Protein AF-A0A6I9UU64-F1 (afdb_monomer_lite)

Structure (mmCIF, N/CA/C/O backbone):
data_AF-A0A6I9UU64-F1
#
_entry.id   AF-A0A6I9UU64-F1
#
loop_
_atom_site.group_PDB
_atom_site.id
_atom_site.type_symbol
_atom_site.label_atom_id
_atom_site.label_alt_id
_atom_site.label_comp_id
_atom_site.label_asym_id
_atom_site.label_entity_id
_atom_site.label_seq_id
_atom_site.pdbx_PDB_ins_code
_atom_site.Cartn_x
_atom_site.Cartn_y
_atom_site.Cartn_z
_atom_site.occupancy
_atom_site.B_iso_or_equiv
_atom_site.auth_seq_id
_atom_site.auth_comp_id
_atom_site.auth_asym_id
_atom_site.auth_atom_id
_atom_site.pdbx_PDB_model_num
ATOM 1 N N . MET A 1 1 ? 10.430 26.710 -8.827 1.00 31.88 1 MET A N 1
ATOM 2 C CA . MET A 1 1 ? 9.737 25.436 -9.123 1.00 31.88 1 MET A CA 1
ATOM 3 C C . MET A 1 1 ? 9.195 24.872 -7.813 1.00 31.88 1 MET A C 1
ATOM 5 O O . MET A 1 1 ? 9.985 24.456 -6.970 1.00 31.88 1 MET A O 1
ATOM 9 N N . LYS A 1 2 ? 7.884 25.000 -7.558 1.00 29.19 2 LYS A N 1
ATOM 10 C CA . LYS A 1 2 ? 7.271 24.552 -6.296 1.00 29.19 2 LYS A CA 1
ATOM 11 C C . LYS A 1 2 ? 7.342 23.026 -6.228 1.00 29.19 2 LYS A C 1
ATOM 13 O O . LYS A 1 2 ? 6.978 22.332 -7.168 1.00 29.19 2 LYS A O 1
ATOM 18 N N . ARG A 1 3 ? 7.887 22.528 -5.123 1.00 39.75 3 ARG A N 1
ATOM 19 C CA . ARG A 1 3 ? 8.035 21.107 -4.815 1.00 39.75 3 ARG A CA 1
ATOM 20 C C . ARG A 1 3 ? 6.642 20.598 -4.435 1.00 39.75 3 ARG A C 1
ATOM 22 O O . ARG A 1 3 ? 6.223 20.814 -3.306 1.00 39.75 3 ARG A O 1
ATOM 29 N N . GLN A 1 4 ? 5.902 20.003 -5.365 1.00 42.91 4 GLN A N 1
ATOM 30 C CA . GLN A 1 4 ? 4.701 19.247 -5.006 1.00 42.91 4 GLN A CA 1
ATOM 31 C C . GLN A 1 4 ? 5.187 17.970 -4.307 1.00 42.91 4 GLN A C 1
ATOM 33 O O . GLN A 1 4 ? 5.787 17.093 -4.927 1.00 42.91 4 GLN A O 1
ATOM 38 N N . VAL A 1 5 ? 5.075 17.938 -2.975 1.00 52.19 5 VAL A N 1
ATOM 39 C CA . VAL A 1 5 ? 5.554 16.845 -2.109 1.00 52.19 5 VAL A CA 1
ATOM 40 C C . VAL A 1 5 ? 4.528 15.711 -2.125 1.00 52.19 5 VAL A C 1
ATOM 42 O O . VAL A 1 5 ? 3.937 15.329 -1.119 1.00 52.19 5 VAL A O 1
ATOM 45 N N . THR A 1 6 ? 4.302 15.161 -3.310 1.00 64.62 6 THR A N 1
ATOM 46 C CA . THR A 1 6 ? 3.266 14.156 -3.532 1.00 64.62 6 THR A CA 1
ATOM 47 C C . THR A 1 6 ? 3.656 12.813 -2.905 1.00 64.62 6 THR A C 1
ATOM 49 O O . THR A 1 6 ? 2.830 12.149 -2.305 1.00 64.62 6 THR A O 1
ATOM 52 N N . PHE A 1 7 ? 4.941 12.454 -2.893 1.00 65.75 7 PHE A N 1
ATOM 53 C CA . PHE A 1 7 ? 5.439 11.220 -2.269 1.00 65.75 7 PHE A CA 1
ATOM 54 C C . PHE A 1 7 ? 6.533 11.505 -1.226 1.00 65.75 7 PHE A C 1
ATOM 56 O O . PHE A 1 7 ? 7.173 12.562 -1.292 1.00 65.75 7 PHE A O 1
ATOM 63 N N . PRO A 1 8 ? 6.771 10.596 -0.256 1.00 69.81 8 PRO A N 1
ATOM 64 C CA . PRO A 1 8 ? 7.900 10.691 0.667 1.00 69.81 8 PRO A CA 1
ATOM 65 C C . PRO A 1 8 ? 9.241 10.907 -0.051 1.00 69.81 8 PRO A C 1
ATOM 67 O O . PRO A 1 8 ? 9.468 10.463 -1.183 1.00 69.81 8 PRO A O 1
ATOM 70 N N . LYS A 1 9 ? 10.176 11.595 0.611 1.00 67.31 9 LYS A N 1
ATOM 71 C CA . LYS A 1 9 ? 11.520 11.800 0.057 1.00 67.31 9 LYS A CA 1
ATOM 72 C C . LYS A 1 9 ? 12.172 10.429 -0.152 1.00 67.31 9 LYS A C 1
ATOM 74 O O . LYS A 1 9 ? 12.254 9.655 0.787 1.00 67.31 9 LYS A O 1
ATOM 79 N N . ASN A 1 10 ? 12.668 10.170 -1.366 1.00 68.88 10 ASN A N 1
ATOM 80 C CA . ASN A 1 10 ? 13.269 8.892 -1.784 1.00 68.88 10 ASN A CA 1
ATOM 81 C C . ASN A 1 10 ? 12.293 7.709 -1.955 1.00 68.88 10 ASN A C 1
ATOM 83 O O . ASN A 1 10 ? 12.771 6.593 -2.119 1.00 68.88 10 ASN A O 1
ATOM 87 N N . HIS A 1 11 ? 10.976 7.947 -2.044 1.00 67.56 11 HIS A N 1
ATOM 88 C CA . HIS A 1 11 ? 9.959 6.893 -2.246 1.00 67.56 11 HIS A CA 1
ATOM 89 C C . HIS A 1 11 ? 10.283 5.920 -3.389 1.00 67.56 11 HIS A C 1
ATOM 91 O O . HIS A 1 11 ? 10.122 4.720 -3.265 1.00 67.56 11 HIS A O 1
ATOM 97 N N . THR A 1 12 ? 10.827 6.426 -4.494 1.00 62.66 12 THR A N 1
ATOM 98 C CA . THR A 1 12 ? 11.216 5.619 -5.662 1.00 62.66 12 THR A CA 1
ATOM 99 C C . THR A 1 12 ? 12.738 5.451 -5.787 1.00 62.66 12 THR A C 1
ATOM 101 O O . THR A 1 12 ? 13.253 5.305 -6.895 1.00 62.66 12 THR A O 1
ATOM 104 N N . ARG A 1 13 ? 13.507 5.647 -4.709 1.00 61.75 13 ARG A N 1
ATOM 105 C CA . ARG A 1 13 ? 14.980 5.649 -4.731 1.00 61.75 13 ARG A CA 1
ATOM 106 C C . ARG A 1 13 ? 15.491 4.477 -3.889 1.00 61.75 13 ARG A C 1
ATOM 108 O O . ARG A 1 13 ? 15.846 4.651 -2.732 1.00 61.75 13 ARG A O 1
ATOM 115 N N . GLY A 1 14 ? 15.537 3.303 -4.514 1.00 58.78 14 GLY A N 1
ATOM 116 C CA . GLY A 1 14 ? 16.005 2.035 -3.947 1.00 58.78 14 GLY A CA 1
ATOM 117 C C . GLY A 1 14 ? 15.879 0.901 -4.976 1.00 58.78 14 GLY A C 1
ATOM 118 O O . GLY A 1 14 ? 15.251 1.095 -6.016 1.00 58.78 14 GLY A O 1
ATOM 119 N N . GLY A 1 15 ? 16.513 -0.250 -4.729 1.00 53.97 15 GLY A N 1
ATOM 120 C CA . GLY A 1 15 ? 16.251 -1.490 -5.485 1.00 53.97 15 GLY A CA 1
ATOM 121 C C . GLY A 1 15 ? 16.762 -1.563 -6.933 1.00 53.97 15 GLY A C 1
ATOM 122 O O . GLY A 1 15 ? 16.219 -2.321 -7.726 1.00 53.97 15 GLY A O 1
ATOM 123 N N . GLY A 1 16 ? 17.775 -0.779 -7.322 1.00 58.84 16 GLY A N 1
ATOM 124 C CA . GLY A 1 16 ? 18.370 -0.873 -8.670 1.00 58.84 16 GLY A CA 1
ATOM 125 C C . GLY A 1 16 ? 17.547 -0.240 -9.804 1.00 58.84 16 GLY A C 1
ATOM 126 O O . GLY A 1 16 ? 17.840 -0.465 -10.977 1.00 58.84 16 GLY A O 1
ATOM 127 N N . ILE A 1 17 ? 16.535 0.578 -9.489 1.00 64.56 17 ILE A N 1
ATOM 128 C CA . ILE A 1 17 ? 15.698 1.242 -10.498 1.00 64.56 17 ILE A CA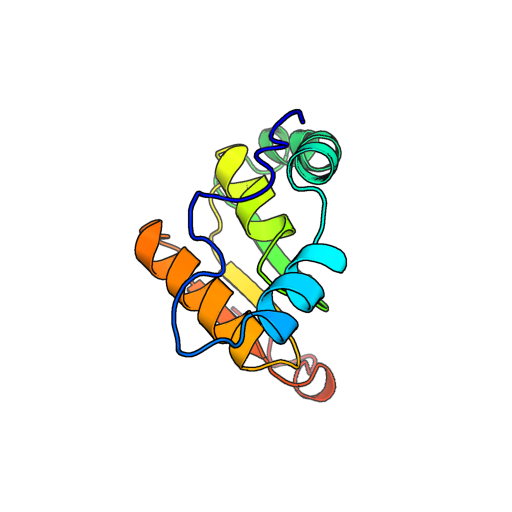 1
ATOM 129 C C . ILE A 1 17 ? 16.484 2.272 -11.331 1.00 64.56 17 ILE A C 1
ATOM 131 O O . ILE A 1 17 ? 17.134 3.180 -10.801 1.00 64.56 17 ILE A O 1
ATOM 135 N N . SER A 1 18 ? 16.392 2.165 -12.662 1.00 70.25 18 SER A N 1
ATOM 136 C CA . SER A 1 18 ? 16.983 3.144 -13.580 1.00 70.25 18 SER A CA 1
ATOM 137 C C . SER A 1 18 ? 16.290 4.507 -13.459 1.00 70.25 18 SER A C 1
ATOM 139 O O . SER A 1 18 ? 15.104 4.602 -13.130 1.00 70.25 18 SER A O 1
ATOM 141 N N . ARG A 1 19 ? 17.009 5.596 -13.770 1.00 67.94 19 ARG A N 1
ATOM 142 C CA . ARG A 1 19 ? 16.422 6.951 -13.768 1.00 67.94 19 ARG A CA 1
ATOM 143 C C . ARG A 1 19 ? 15.191 7.035 -14.679 1.00 67.94 19 ARG A C 1
ATOM 145 O O . ARG A 1 19 ? 14.209 7.658 -14.294 1.00 67.94 19 ARG A O 1
ATOM 152 N N . THR A 1 20 ? 15.214 6.367 -15.830 1.00 68.12 20 THR A N 1
ATOM 153 C CA . THR A 1 20 ? 14.099 6.338 -16.788 1.00 68.12 20 THR A CA 1
ATOM 154 C C . THR A 1 20 ? 12.857 5.668 -16.205 1.00 68.12 20 THR A C 1
ATOM 156 O O . THR A 1 20 ? 11.771 6.244 -16.256 1.00 68.12 20 THR A O 1
ATOM 159 N N . ASN A 1 21 ? 13.011 4.499 -15.574 1.00 63.12 21 ASN A N 1
ATOM 160 C CA . ASN A 1 21 ? 11.890 3.797 -14.942 1.00 63.12 21 ASN A CA 1
ATOM 161 C C . ASN A 1 21 ? 11.320 4.600 -13.773 1.00 63.12 21 ASN A C 1
ATOM 163 O O . ASN A 1 21 ? 10.108 4.661 -13.596 1.00 63.12 21 ASN A O 1
ATOM 167 N N . ARG A 1 22 ? 12.181 5.308 -13.037 1.00 70.00 22 ARG A N 1
ATOM 168 C CA . ARG A 1 22 ? 11.757 6.203 -11.963 1.00 70.00 22 ARG A CA 1
ATOM 169 C C . ARG A 1 22 ? 10.858 7.340 -12.459 1.00 70.00 22 ARG A C 1
ATOM 171 O O . ARG A 1 22 ? 9.830 7.600 -11.841 1.00 70.00 22 ARG A O 1
ATOM 178 N N . TYR A 1 23 ? 11.229 8.019 -13.546 1.00 68.81 23 TYR A N 1
ATOM 179 C CA . TYR A 1 23 ? 10.393 9.083 -14.114 1.00 68.81 23 TYR A CA 1
ATOM 180 C C . TYR A 1 23 ? 9.079 8.540 -14.679 1.00 68.81 23 TYR A C 1
ATOM 182 O O . TYR A 1 23 ? 8.044 9.167 -14.485 1.00 68.81 23 TYR A O 1
ATOM 190 N N . LYS A 1 24 ? 9.101 7.359 -15.308 1.00 73.56 24 LYS A N 1
ATOM 191 C CA . LYS A 1 24 ? 7.892 6.713 -15.831 1.00 73.56 24 LYS A CA 1
ATOM 192 C C . LYS A 1 24 ? 6.903 6.357 -14.717 1.00 73.56 24 LYS A C 1
ATOM 194 O O . LYS A 1 24 ? 5.730 6.697 -14.819 1.00 73.56 24 LYS A O 1
ATOM 199 N N . 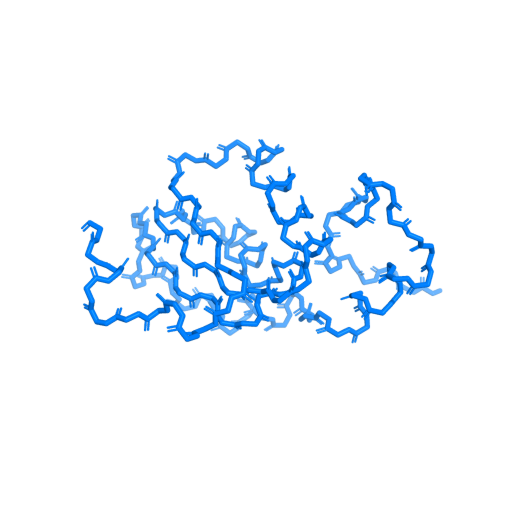SER A 1 25 ? 7.374 5.729 -13.639 1.00 69.88 25 SER A N 1
ATOM 200 C CA . SER A 1 25 ? 6.516 5.366 -12.507 1.00 69.88 25 SER A CA 1
ATOM 201 C C . SER A 1 25 ? 5.962 6.590 -11.768 1.00 69.88 25 SER A C 1
ATOM 203 O O . SER A 1 25 ? 4.827 6.550 -11.314 1.00 69.88 25 SER A O 1
ATOM 205 N N . LEU A 1 26 ? 6.727 7.686 -11.677 1.00 69.62 26 LEU A N 1
ATOM 206 C CA . LEU A 1 26 ? 6.250 8.952 -11.104 1.00 69.62 26 LEU A CA 1
ATOM 207 C C . LEU A 1 26 ? 5.268 9.698 -12.017 1.00 69.62 26 LEU A C 1
ATOM 209 O O . LEU A 1 26 ? 4.375 10.368 -11.520 1.00 69.62 26 LEU A O 1
ATOM 213 N N . GLY A 1 27 ? 5.441 9.618 -13.338 1.00 67.38 27 GLY A N 1
ATOM 214 C CA . GLY A 1 27 ? 4.543 10.270 -14.297 1.00 67.38 27 GLY A CA 1
ATOM 215 C C . GLY A 1 27 ? 3.162 9.619 -14.374 1.00 67.38 27 GLY A C 1
ATOM 216 O O . GLY A 1 27 ? 2.194 10.293 -14.704 1.00 67.38 27 GLY A O 1
ATOM 217 N N . ASN A 1 28 ? 3.076 8.332 -14.029 1.00 71.12 28 ASN A N 1
ATOM 218 C CA . ASN A 1 28 ? 1.838 7.553 -14.053 1.00 71.12 28 ASN A CA 1
ATOM 219 C C . ASN A 1 28 ? 1.224 7.338 -12.662 1.00 71.12 28 ASN A C 1
ATOM 221 O O . ASN A 1 28 ? 0.250 6.599 -12.540 1.00 71.12 28 ASN A O 1
ATOM 225 N N . SER A 1 29 ? 1.800 7.912 -11.604 1.00 69.06 29 SER A N 1
ATOM 226 C CA . SER A 1 29 ? 1.272 7.747 -10.254 1.00 69.06 29 SER A CA 1
ATOM 227 C C . SER A 1 29 ? 0.229 8.807 -9.919 1.00 69.06 29 SER A C 1
ATOM 229 O O . SER A 1 29 ? 0.217 9.908 -10.471 1.00 69.06 29 SER A O 1
ATOM 231 N N . PHE A 1 30 ? -0.649 8.480 -8.971 1.00 70.12 30 PHE A N 1
ATOM 232 C CA . PHE A 1 30 ? -1.606 9.450 -8.460 1.00 70.12 30 PHE A CA 1
ATOM 233 C C . PHE A 1 30 ? -0.910 10.662 -7.848 1.00 70.12 30 PHE A C 1
ATOM 235 O O . PHE A 1 30 ? 0.091 10.547 -7.130 1.00 70.12 30 PHE A O 1
ATOM 242 N N . GLN A 1 31 ? -1.529 11.827 -8.038 1.00 78.56 31 GLN A N 1
ATOM 243 C CA . GLN A 1 31 ? -1.259 12.960 -7.177 1.00 78.56 31 GLN A CA 1
ATOM 244 C C . GLN A 1 31 ? -1.868 12.682 -5.795 1.00 78.56 31 GLN A C 1
ATOM 246 O O . GLN A 1 31 ? -3.048 12.927 -5.572 1.00 78.56 31 GLN A O 1
ATOM 251 N N . VAL A 1 32 ? -1.053 12.152 -4.881 1.00 78.19 32 VAL A N 1
ATOM 252 C CA . VAL A 1 32 ? -1.419 11.731 -3.515 1.00 78.19 32 VAL A CA 1
ATOM 253 C C . VAL A 1 32 ? -2.282 12.751 -2.781 1.00 78.19 32 VAL A C 1
ATOM 255 O O . VAL A 1 32 ? -3.248 12.348 -2.150 1.00 78.19 32 VAL A O 1
ATOM 258 N N . ASP A 1 33 ? -1.981 14.047 -2.881 1.00 77.50 33 ASP A N 1
ATOM 259 C CA . ASP A 1 33 ? -2.761 15.075 -2.178 1.00 77.50 33 ASP A CA 1
ATOM 260 C C . ASP A 1 33 ? -4.197 15.168 -2.730 1.00 77.50 33 ASP A C 1
ATOM 262 O O . ASP A 1 33 ? -5.153 15.173 -1.966 1.00 77.50 33 ASP A O 1
ATOM 266 N N . ALA A 1 34 ? -4.364 15.113 -4.056 1.00 81.12 34 ALA A N 1
ATOM 267 C CA . ALA A 1 3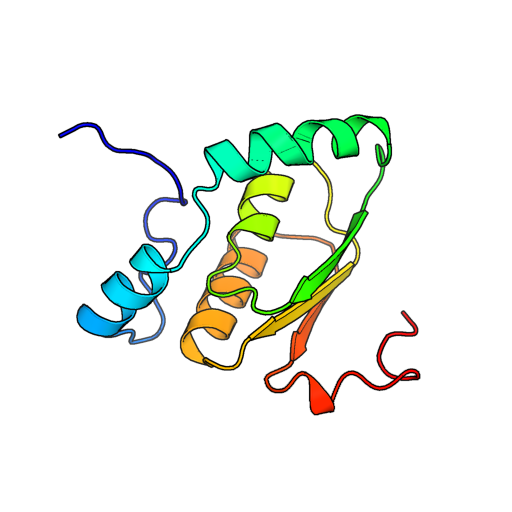4 ? -5.690 15.110 -4.677 1.00 81.12 34 ALA A CA 1
ATOM 268 C C . ALA A 1 34 ? -6.460 13.807 -4.393 1.00 81.12 34 ALA A C 1
ATOM 270 O O . ALA A 1 34 ? -7.676 13.828 -4.212 1.00 81.12 34 ALA A O 1
ATOM 271 N N . ALA A 1 35 ? -5.763 12.667 -4.340 1.00 79.94 35 ALA A N 1
ATOM 272 C CA . ALA A 1 35 ? -6.371 11.398 -3.946 1.00 79.94 35 ALA A CA 1
ATOM 273 C C . ALA A 1 35 ? -6.800 11.414 -2.469 1.00 79.94 35 ALA A C 1
ATOM 275 O O . ALA A 1 35 ? -7.881 10.933 -2.139 1.00 79.94 35 ALA A O 1
ATOM 276 N N . ALA A 1 36 ? -5.988 12.002 -1.587 1.00 83.31 36 ALA A N 1
ATOM 277 C CA . ALA A 1 36 ? -6.293 12.127 -0.167 1.00 83.31 36 ALA A CA 1
AT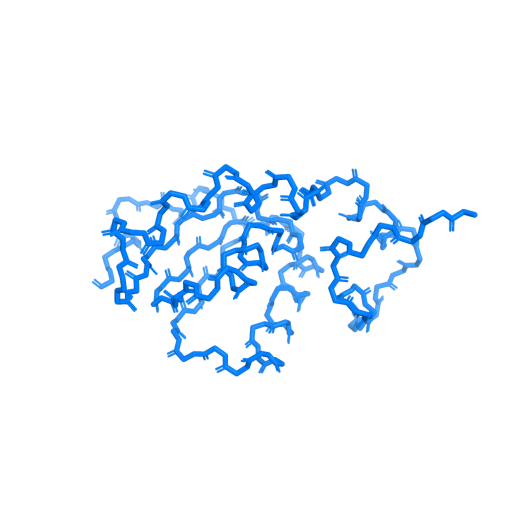OM 278 C C . ALA A 1 36 ? -7.556 12.965 0.075 1.00 83.31 36 ALA A C 1
ATOM 280 O O . ALA A 1 36 ? -8.375 12.570 0.899 1.00 83.31 36 ALA A O 1
ATOM 281 N N . ASP A 1 37 ? -7.762 14.048 -0.679 1.00 84.44 37 ASP A N 1
ATOM 282 C CA . ASP A 1 37 ? -8.974 14.870 -0.561 1.00 84.44 37 ASP A CA 1
ATOM 283 C C . ASP A 1 37 ? -10.254 14.056 -0.817 1.00 84.44 37 ASP A C 1
ATOM 285 O O . ASP A 1 37 ? -11.215 14.145 -0.055 1.00 84.44 37 ASP A O 1
ATOM 289 N N . HIS A 1 38 ? -10.256 13.198 -1.842 1.00 85.19 38 HIS A N 1
ATOM 290 C CA . HIS A 1 38 ? -11.407 12.339 -2.152 1.00 85.19 38 HIS A CA 1
ATOM 291 C C . HIS A 1 38 ? -11.578 11.201 -1.137 1.00 85.19 38 HIS A C 1
ATOM 293 O O . HIS A 1 38 ? -12.699 10.810 -0.821 1.00 85.19 38 HIS A O 1
ATOM 299 N N . LEU A 1 39 ? -10.472 10.661 -0.620 1.00 86.00 39 LEU A N 1
ATOM 300 C CA . LEU A 1 39 ? -10.477 9.536 0.319 1.00 86.00 39 LEU A CA 1
ATOM 301 C C . LEU A 1 39 ? -10.694 9.968 1.775 1.00 86.00 39 LEU A C 1
ATOM 303 O O . LEU A 1 39 ? -10.922 9.112 2.629 1.00 86.00 39 LEU A O 1
ATOM 307 N N . PHE A 1 40 ? -10.657 11.270 2.071 1.00 87.44 40 PHE A N 1
ATOM 308 C CA . PHE A 1 40 ? -10.805 11.805 3.425 1.00 87.44 40 PHE A CA 1
ATOM 309 C C . PHE A 1 40 ? -12.092 11.334 4.111 1.00 87.44 40 PHE A C 1
ATOM 311 O O . PHE A 1 40 ? -12.065 10.974 5.287 1.00 87.44 40 PHE A O 1
ATOM 318 N N . VAL A 1 41 ? -13.192 11.241 3.360 1.00 90.19 41 VAL A N 1
ATOM 319 C CA . VAL A 1 41 ? -14.501 10.783 3.860 1.00 90.19 41 VAL A CA 1
ATOM 320 C C . VAL A 1 41 ? -14.456 9.376 4.466 1.00 90.19 41 VAL A C 1
ATOM 322 O O . VAL A 1 41 ? -15.225 9.062 5.371 1.00 90.19 41 VAL A O 1
ATOM 325 N N . LEU A 1 42 ? -13.517 8.529 4.030 1.00 87.69 42 LEU A N 1
ATOM 326 C CA . LEU A 1 42 ? -13.366 7.169 4.552 1.00 87.69 42 LEU A CA 1
ATOM 327 C C . LEU A 1 42 ? -12.881 7.148 5.999 1.00 87.69 42 LEU A C 1
ATOM 329 O O . LEU A 1 42 ? -13.081 6.151 6.685 1.00 87.69 42 LEU A O 1
ATOM 333 N N . LYS A 1 43 ? -12.263 8.231 6.478 1.00 86.69 43 LYS A N 1
ATOM 334 C CA . LYS A 1 43 ? -11.767 8.321 7.852 1.00 86.69 43 LYS A CA 1
ATOM 335 C C . LYS A 1 43 ? -12.894 8.254 8.879 1.00 86.69 43 LYS A C 1
ATOM 337 O O . LYS A 1 43 ? -12.708 7.667 9.939 1.00 86.69 43 LYS A O 1
ATOM 342 N N . GLU A 1 44 ? -14.045 8.841 8.563 1.00 86.69 44 GLU A N 1
ATOM 343 C CA . GLU A 1 44 ? -15.220 8.808 9.439 1.00 86.69 44 GLU A CA 1
ATOM 344 C C . GLU A 1 44 ? -15.989 7.489 9.309 1.00 86.69 44 GLU A C 1
ATOM 346 O O . GLU A 1 44 ? -16.527 6.989 10.292 1.00 86.69 44 GLU A O 1
ATOM 351 N N . ILE A 1 45 ? -15.993 6.891 8.113 1.00 89.75 45 ILE A N 1
ATOM 352 C CA . ILE A 1 45 ? -16.695 5.629 7.832 1.00 89.75 45 ILE A CA 1
ATOM 353 C C . ILE A 1 45 ? -15.934 4.422 8.410 1.00 89.75 45 ILE A C 1
ATOM 355 O O . ILE A 1 45 ? -16.548 3.470 8.888 1.00 89.75 45 ILE A O 1
ATOM 359 N N . PHE A 1 46 ? -14.598 4.461 8.392 1.00 88.69 46 PHE A N 1
ATOM 360 C CA . PHE A 1 46 ? -13.715 3.381 8.841 1.00 88.69 46 PHE A CA 1
ATOM 361 C C . PHE A 1 46 ? -12.720 3.881 9.904 1.00 88.69 46 PHE A C 1
ATOM 363 O O . PHE A 1 46 ? -11.520 3.989 9.631 1.00 88.69 46 PHE A O 1
ATOM 370 N N . PRO A 1 47 ? -13.190 4.178 11.131 1.00 83.56 47 PRO A N 1
ATOM 371 C CA . PRO A 1 47 ? -12.360 4.780 12.177 1.00 83.56 47 PRO A CA 1
ATOM 372 C C . PRO A 1 47 ? -11.264 3.840 12.702 1.00 83.56 47 PRO A C 1
ATOM 374 O O . PRO A 1 47 ? -10.197 4.297 13.120 1.00 83.56 47 PRO A O 1
ATOM 377 N N . ASP A 1 48 ? -11.503 2.527 12.666 1.00 87.75 48 ASP A N 1
ATOM 378 C CA . ASP A 1 48 ? -10.577 1.539 13.219 1.00 87.75 48 ASP A CA 1
ATOM 379 C C . ASP A 1 48 ? -9.508 1.117 12.216 1.00 87.75 48 ASP A C 1
ATOM 381 O O . ASP A 1 48 ? -8.309 1.234 12.484 1.00 87.75 48 ASP A O 1
ATOM 385 N N . SER A 1 49 ? -9.936 0.578 11.072 1.00 89.06 49 SER A N 1
ATOM 386 C CA . SER A 1 49 ? -9.047 0.120 10.008 1.00 89.06 49 SER A CA 1
ATOM 387 C C . SER A 1 49 ? -9.800 -0.177 8.712 1.00 89.06 49 SER A C 1
ATOM 389 O O . SER A 1 49 ? -10.999 -0.448 8.735 1.00 89.06 49 SER A O 1
ATOM 391 N N . LEU A 1 50 ? -9.071 -0.182 7.597 1.00 93.12 50 LEU A N 1
ATOM 392 C CA . LEU A 1 50 ? -9.583 -0.433 6.255 1.00 93.12 50 LEU A CA 1
ATOM 393 C C . LEU A 1 50 ? -8.939 -1.689 5.649 1.00 93.12 50 LEU A C 1
ATOM 395 O O . LEU A 1 50 ? -7.724 -1.884 5.747 1.00 93.12 50 LEU A O 1
ATOM 399 N N . ASN A 1 51 ? -9.754 -2.509 4.984 1.00 92.69 51 ASN A N 1
ATOM 400 C CA . ASN A 1 51 ? -9.278 -3.486 4.008 1.00 92.69 51 ASN A CA 1
ATOM 401 C C . ASN A 1 51 ? -9.313 -2.827 2.625 1.00 92.69 51 ASN A C 1
ATOM 403 O O . ASN A 1 51 ? -10.352 -2.307 2.223 1.00 92.69 51 ASN A O 1
ATOM 407 N N . LEU A 1 52 ? -8.191 -2.834 1.915 1.00 91.81 52 LEU A N 1
ATOM 408 C CA . LEU A 1 52 ? -8.028 -2.153 0.638 1.00 91.81 52 LEU A CA 1
ATOM 409 C C . LEU A 1 52 ? -7.733 -3.166 -0.466 1.00 91.81 52 LEU A C 1
ATOM 411 O O . LEU A 1 52 ? -6.817 -3.975 -0.335 1.00 91.81 52 LEU A O 1
ATOM 415 N N . LEU A 1 53 ? -8.471 -3.063 -1.568 1.00 92.12 53 LEU A N 1
ATOM 416 C CA . LEU A 1 53 ? -8.127 -3.683 -2.842 1.00 92.12 53 LEU A CA 1
ATOM 417 C C . LEU A 1 53 ? -7.646 -2.581 -3.794 1.00 92.12 53 LEU A C 1
ATOM 419 O O . LEU A 1 53 ? -8.402 -1.662 -4.105 1.00 92.12 53 LEU A O 1
ATOM 423 N N . SER A 1 54 ? -6.390 -2.658 -4.223 1.00 90.00 54 SER A N 1
ATOM 424 C CA . SER A 1 54 ? -5.702 -1.648 -5.031 1.00 90.00 54 SER A CA 1
ATOM 425 C C . SER A 1 54 ? -5.295 -2.254 -6.373 1.00 90.00 54 SER A C 1
ATOM 427 O O . SER A 1 54 ? -4.279 -2.938 -6.484 1.00 90.00 54 SER A O 1
ATOM 429 N N . LEU A 1 55 ? -6.119 -2.050 -7.400 1.00 89.62 55 LEU A N 1
ATOM 430 C CA . LEU A 1 55 ? -5.850 -2.556 -8.748 1.00 89.62 55 LEU A CA 1
ATOM 431 C C . LEU A 1 55 ? -4.977 -1.564 -9.517 1.00 89.62 55 LEU A C 1
ATOM 433 O O . LEU A 1 55 ? -5.245 -0.362 -9.484 1.00 89.62 55 LEU A O 1
ATOM 437 N N . PHE A 1 56 ? -3.957 -2.064 -10.219 1.00 86.31 56 PHE A N 1
ATOM 438 C CA . PHE A 1 56 ? -2.956 -1.235 -10.905 1.00 86.31 56 PHE A CA 1
ATOM 439 C C . PHE A 1 56 ? -2.281 -0.232 -9.956 1.00 86.31 56 PHE A C 1
ATOM 441 O O . PHE A 1 56 ? -2.178 0.965 -10.234 1.00 86.31 56 PHE A O 1
ATOM 448 N N . SER A 1 57 ? -1.845 -0.734 -8.800 1.00 85.44 57 SER A N 1
ATOM 449 C CA . SER A 1 57 ? -1.382 0.070 -7.660 1.00 85.44 57 SER A CA 1
ATOM 450 C C . SER A 1 57 ? -0.147 0.934 -7.956 1.00 85.44 57 SER A C 1
ATOM 452 O O . SER A 1 57 ? 0.101 1.939 -7.273 1.00 85.44 57 SER A O 1
ATOM 454 N N . GLY A 1 58 ? 0.635 0.597 -8.987 1.00 88.94 58 GLY A N 1
ATOM 455 C CA . GLY A 1 58 ? 1.838 1.330 -9.349 1.00 88.94 58 GLY A CA 1
ATOM 456 C C . GLY A 1 58 ? 2.796 1.414 -8.163 1.00 88.94 58 GLY A C 1
ATOM 457 O O . GLY A 1 58 ? 3.159 0.416 -7.553 1.00 88.94 58 GLY A O 1
ATOM 458 N N . ILE A 1 59 ? 3.210 2.631 -7.810 1.00 88.00 59 ILE A N 1
ATOM 459 C CA . ILE A 1 59 ? 4.116 2.885 -6.674 1.00 88.00 59 ILE A CA 1
ATOM 460 C C . ILE A 1 59 ? 3.389 3.099 -5.336 1.00 88.00 59 ILE A C 1
ATOM 462 O O . ILE A 1 59 ? 3.975 3.662 -4.408 1.00 88.00 59 ILE A O 1
ATOM 466 N N . GLY A 1 60 ? 2.120 2.702 -5.239 1.00 86.88 60 GLY A N 1
ATOM 467 C CA . GLY A 1 60 ? 1.349 2.743 -3.999 1.00 86.88 60 GLY A CA 1
ATOM 468 C C . GLY A 1 60 ? 0.770 4.120 -3.665 1.00 86.88 60 GLY A C 1
ATOM 469 O O . GLY A 1 60 ? 0.830 4.570 -2.522 1.00 86.88 60 GLY A O 1
ATOM 470 N N . GLY A 1 61 ? 0.299 4.865 -4.671 1.00 87.88 61 GLY A N 1
ATOM 471 C CA . GLY A 1 61 ? -0.194 6.236 -4.477 1.00 87.88 61 GLY A CA 1
ATOM 472 C C . GLY A 1 61 ? -1.405 6.332 -3.546 1.00 87.88 61 GLY A C 1
ATOM 473 O O . GLY A 1 61 ? -1.456 7.229 -2.704 1.00 87.88 61 GLY A O 1
ATOM 474 N N . GLY A 1 62 ? -2.354 5.401 -3.670 1.00 88.81 62 GLY A N 1
ATOM 475 C CA . GLY A 1 62 ? -3.558 5.369 -2.835 1.00 88.81 62 GLY A CA 1
ATOM 476 C C . GLY A 1 62 ? -3.253 4.942 -1.400 1.00 88.81 62 GLY A C 1
ATOM 477 O O . GLY A 1 62 ? -3.721 5.555 -0.447 1.00 88.81 62 GLY A O 1
ATOM 478 N N . GLU A 1 63 ? -2.390 3.947 -1.240 1.00 91.56 63 GLU A N 1
ATOM 479 C CA . GLU A 1 63 ? -1.908 3.424 0.034 1.00 91.56 63 GLU A CA 1
ATOM 480 C C . GLU A 1 63 ? -1.178 4.517 0.823 1.00 91.56 63 GLU A C 1
ATOM 482 O O . GLU A 1 63 ? -1.458 4.739 2.003 1.00 91.56 63 GLU A O 1
ATOM 487 N N . VAL A 1 64 ? -0.292 5.261 0.151 1.00 90.75 64 VAL A N 1
ATOM 488 C CA . VAL A 1 64 ? 0.407 6.413 0.735 1.00 90.75 64 VAL A CA 1
ATOM 489 C C . VAL A 1 64 ? -0.581 7.516 1.121 1.00 90.75 64 VAL A C 1
ATOM 491 O O . VAL A 1 64 ? -0.420 8.111 2.188 1.00 90.75 64 VAL A O 1
ATOM 494 N N . ALA A 1 65 ? -1.598 7.792 0.297 1.00 89.06 65 ALA A N 1
ATOM 495 C CA . ALA A 1 65 ? -2.626 8.786 0.607 1.00 89.06 65 ALA A CA 1
ATOM 496 C C . ALA A 1 65 ? -3.411 8.405 1.872 1.00 89.06 65 ALA A C 1
ATOM 498 O O . ALA A 1 65 ? -3.477 9.191 2.815 1.00 89.06 65 ALA A O 1
ATOM 499 N N . LEU A 1 66 ? -3.920 7.174 1.944 1.00 91.12 66 LEU A N 1
ATOM 500 C CA . LEU A 1 66 ? -4.660 6.662 3.103 1.00 91.12 66 LEU A CA 1
ATOM 501 C C . LEU A 1 66 ? -3.806 6.659 4.376 1.00 91.12 66 LEU A C 1
ATOM 503 O O . LEU A 1 66 ? -4.265 7.088 5.437 1.00 91.12 66 LEU A O 1
ATOM 507 N N . HIS A 1 67 ? -2.536 6.262 4.264 1.00 90.81 67 HIS A N 1
ATOM 508 C CA . HIS A 1 67 ? -1.598 6.322 5.379 1.00 90.81 67 HIS A CA 1
ATOM 509 C C . HIS A 1 67 ? -1.376 7.760 5.874 1.00 90.81 67 HIS A C 1
ATOM 511 O O . HIS A 1 67 ? -1.390 8.000 7.081 1.00 90.81 67 HIS A O 1
ATOM 517 N N . ARG A 1 68 ? -1.230 8.738 4.965 1.00 88.00 68 ARG A N 1
ATOM 518 C CA . ARG A 1 68 ? -1.102 10.166 5.321 1.00 88.00 68 ARG A CA 1
ATOM 519 C C . ARG A 1 68 ? -2.347 10.718 6.014 1.00 88.00 68 ARG A C 1
ATOM 521 O O . ARG A 1 68 ? -2.218 11.572 6.885 1.00 88.00 68 ARG A O 1
ATOM 528 N N . LEU A 1 69 ? -3.532 10.218 5.667 1.00 87.88 69 LEU A N 1
ATOM 529 C CA . LEU A 1 69 ? -4.793 10.582 6.323 1.00 87.88 69 LEU A CA 1
ATOM 530 C C . LEU A 1 69 ? -4.926 10.015 7.750 1.00 87.88 69 LEU A C 1
ATOM 532 O O . LEU A 1 69 ? -5.818 10.425 8.506 1.00 87.88 69 LEU A O 1
ATOM 536 N N . GLY A 1 70 ? -4.030 9.102 8.138 1.00 89.31 70 GLY A N 1
ATOM 537 C CA . GLY A 1 70 ? -4.051 8.402 9.419 1.00 89.31 70 GLY A CA 1
ATOM 538 C C . GLY A 1 70 ? -5.016 7.216 9.451 1.00 89.31 70 GLY A C 1
ATOM 539 O O . GLY A 1 70 ? -5.320 6.720 10.534 1.00 89.31 70 GLY A O 1
ATOM 540 N N . ILE A 1 71 ? -5.503 6.764 8.292 1.00 91.19 71 ILE A N 1
ATOM 541 C CA . ILE A 1 71 ? -6.367 5.585 8.188 1.00 91.19 71 ILE A CA 1
ATOM 542 C C . ILE A 1 71 ? -5.478 4.342 8.275 1.00 91.19 71 ILE A C 1
ATOM 544 O O . ILE A 1 71 ? -4.515 4.193 7.520 1.00 91.19 71 ILE A O 1
ATOM 548 N N . LYS A 1 72 ? -5.779 3.444 9.217 1.00 92.81 72 LYS A N 1
ATOM 549 C CA . LYS A 1 72 ? -4.988 2.225 9.420 1.00 92.81 72 LYS A CA 1
ATOM 550 C C . LYS A 1 72 ? -5.331 1.195 8.347 1.00 92.81 72 LYS A C 1
ATOM 552 O O . LYS A 1 72 ? -6.490 0.826 8.189 1.00 92.81 72 LYS A O 1
ATOM 557 N N . LEU A 1 73 ? -4.320 0.691 7.649 1.00 94.38 73 LEU A N 1
ATOM 558 C CA . LEU A 1 73 ? -4.475 -0.355 6.639 1.00 94.38 73 LEU A CA 1
ATOM 559 C C . LEU A 1 73 ? -4.355 -1.730 7.314 1.00 94.38 73 LEU A C 1
ATOM 561 O O . LEU A 1 73 ? -3.280 -2.084 7.798 1.00 94.38 73 LEU A O 1
ATOM 565 N N . LYS A 1 74 ? -5.456 -2.491 7.389 1.00 93.94 74 LYS A N 1
ATOM 566 C CA . LYS A 1 74 ? -5.489 -3.826 8.018 1.00 93.94 74 LYS A CA 1
ATOM 567 C C . LYS A 1 74 ? -5.042 -4.908 7.048 1.00 93.94 74 LYS A C 1
ATOM 569 O O . LYS A 1 74 ? -4.136 -5.672 7.366 1.00 93.94 74 LYS A O 1
ATOM 574 N N . ASN A 1 75 ? -5.658 -4.952 5.875 1.00 93.19 75 ASN A N 1
ATOM 575 C CA . ASN A 1 75 ? -5.257 -5.831 4.788 1.00 93.19 75 ASN A CA 1
ATOM 576 C C . ASN A 1 75 ? -5.228 -5.028 3.495 1.00 93.19 75 ASN A C 1
ATOM 578 O O . ASN A 1 75 ? -6.194 -4.335 3.188 1.00 93.19 75 ASN A O 1
ATOM 582 N N . VAL A 1 76 ? -4.139 -5.123 2.747 1.00 93.69 76 VAL A N 1
ATOM 583 C CA . VAL A 1 76 ? -3.998 -4.509 1.432 1.00 93.69 76 VAL A CA 1
ATOM 584 C C . VAL A 1 76 ? -3.715 -5.611 0.438 1.00 93.69 76 VAL A C 1
ATOM 586 O O . VAL A 1 76 ? -2.691 -6.282 0.529 1.00 93.69 76 VAL A O 1
ATOM 589 N N . VAL A 1 77 ? -4.639 -5.792 -0.493 1.00 92.44 77 VAL A N 1
ATOM 590 C CA . VAL A 1 77 ? -4.441 -6.616 -1.675 1.00 92.44 77 VAL A CA 1
ATOM 591 C C . VAL A 1 77 ? -4.143 -5.667 -2.821 1.00 92.44 77 VAL A C 1
ATOM 593 O O . VAL A 1 77 ? -4.979 -4.824 -3.143 1.00 92.44 77 VAL A O 1
ATOM 596 N N . SER A 1 78 ? -2.957 -5.757 -3.407 1.00 91.69 78 SER A N 1
ATOM 597 C CA . SER A 1 78 ? -2.557 -4.909 -4.522 1.00 91.69 78 SER A CA 1
ATOM 598 C C . SER A 1 78 ? -2.231 -5.737 -5.756 1.00 91.69 78 SER A C 1
ATOM 600 O O . SER A 1 78 ? -1.611 -6.788 -5.667 1.00 91.69 78 SER A O 1
ATOM 602 N N . ASP A 1 79 ? -2.658 -5.266 -6.921 1.00 91.00 79 ASP A N 1
ATOM 603 C CA . ASP A 1 79 ? -2.247 -5.814 -8.211 1.00 91.00 79 ASP A CA 1
ATOM 604 C C . ASP A 1 79 ? -1.316 -4.813 -8.895 1.00 91.00 79 ASP A C 1
ATOM 606 O O . ASP A 1 79 ? -1.614 -3.615 -8.975 1.00 91.00 79 ASP A O 1
ATOM 610 N N . GLU A 1 80 ? -0.155 -5.283 -9.344 1.00 89.00 80 GLU A N 1
ATOM 611 C CA . GLU A 1 80 ? 0.783 -4.472 -10.113 1.00 89.00 80 GLU A CA 1
ATOM 612 C C . GLU A 1 80 ? 1.730 -5.341 -10.937 1.00 89.00 80 GLU A C 1
ATOM 614 O O . GLU A 1 80 ? 2.595 -6.043 -10.416 1.00 89.00 80 GLU A O 1
ATOM 619 N N . LYS A 1 81 ? 1.661 -5.204 -12.260 1.00 88.25 81 LYS A N 1
ATOM 620 C CA . LYS A 1 81 ? 2.466 -6.002 -13.192 1.00 88.25 81 LYS A CA 1
ATOM 621 C C . LYS A 1 81 ? 3.977 -5.775 -13.058 1.00 88.25 81 LYS A C 1
ATOM 623 O O . LYS A 1 81 ? 4.767 -6.710 -13.213 1.00 88.25 81 LYS A O 1
ATOM 628 N N . SER A 1 82 ? 4.422 -4.548 -12.781 1.00 86.88 82 SER A N 1
ATOM 629 C CA . SER A 1 82 ? 5.851 -4.233 -12.691 1.00 86.88 82 SER A CA 1
ATOM 630 C C . SER A 1 82 ? 6.438 -4.655 -11.346 1.00 86.88 82 SER A C 1
ATOM 632 O O . SER A 1 82 ? 6.171 -4.036 -10.316 1.00 86.88 82 SER A O 1
ATOM 634 N N . LYS A 1 83 ? 7.353 -5.632 -11.361 1.00 88.19 83 LYS A N 1
ATOM 635 C CA . LYS A 1 83 ? 8.086 -6.054 -10.155 1.00 88.19 83 LYS A CA 1
ATOM 636 C C . LYS A 1 83 ? 8.762 -4.884 -9.432 1.00 88.19 83 LYS A C 1
ATOM 638 O O . LYS A 1 83 ? 8.745 -4.826 -8.211 1.00 88.19 83 LYS A O 1
ATOM 643 N N . VAL A 1 84 ? 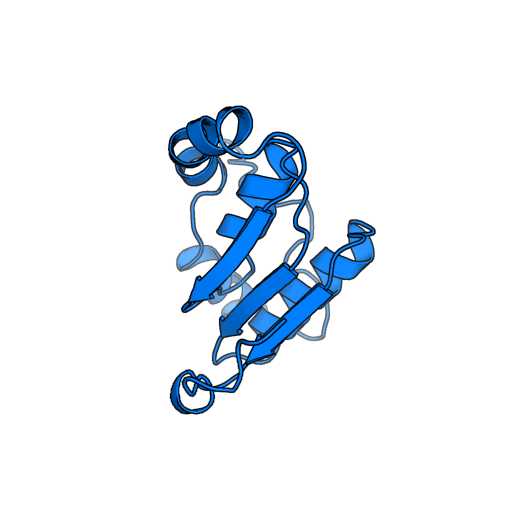9.309 -3.928 -10.180 1.00 88.25 84 VAL A N 1
ATOM 644 C CA . VAL A 1 84 ? 9.978 -2.750 -9.610 1.00 88.25 84 VAL A CA 1
ATOM 645 C C . VAL A 1 84 ? 9.005 -1.886 -8.805 1.00 88.25 84 VAL A C 1
ATOM 647 O O . VAL A 1 84 ? 9.357 -1.380 -7.744 1.00 88.25 84 VAL A O 1
ATOM 650 N N . ASN A 1 85 ? 7.782 -1.718 -9.304 1.00 86.88 85 ASN A N 1
ATOM 651 C CA . ASN A 1 85 ? 6.742 -0.966 -8.613 1.00 86.88 85 ASN A CA 1
ATOM 652 C C . ASN A 1 85 ? 6.294 -1.708 -7.341 1.00 86.88 85 ASN A C 1
ATOM 654 O O . ASN A 1 85 ? 6.231 -1.096 -6.276 1.00 86.88 85 ASN A O 1
ATOM 658 N N . ARG A 1 86 ? 6.117 -3.035 -7.417 1.00 90.81 86 ARG A N 1
ATOM 659 C CA . ARG A 1 86 ? 5.823 -3.876 -6.242 1.00 90.81 86 ARG A CA 1
ATOM 660 C C . ARG A 1 86 ? 6.911 -3.784 -5.175 1.00 90.81 86 ARG A C 1
ATOM 662 O O . ARG A 1 86 ? 6.608 -3.582 -4.003 1.00 90.81 86 ARG A O 1
ATOM 669 N N . ASP A 1 87 ? 8.179 -3.852 -5.574 1.00 90.88 87 ASP A N 1
ATOM 670 C CA . ASP A 1 87 ? 9.312 -3.742 -4.650 1.00 90.88 87 ASP A CA 1
ATOM 671 C C . ASP A 1 87 ? 9.365 -2.351 -3.978 1.00 90.88 87 ASP A C 1
ATOM 673 O O . ASP A 1 87 ? 9.721 -2.250 -2.801 1.00 90.88 87 ASP A O 1
ATOM 677 N N . ILE A 1 88 ? 8.954 -1.279 -4.675 1.00 89.00 88 ILE A N 1
ATOM 678 C CA . ILE A 1 88 ? 8.796 0.065 -4.085 1.00 89.00 88 ILE A CA 1
ATOM 679 C C . ILE A 1 88 ? 7.704 0.068 -3.010 1.00 89.00 88 ILE A C 1
ATOM 681 O O . ILE A 1 88 ? 7.941 0.569 -1.910 1.00 89.00 88 ILE A O 1
ATOM 685 N N . VAL A 1 89 ? 6.530 -0.496 -3.304 1.00 91.19 89 VAL A N 1
ATOM 686 C CA . VAL A 1 89 ? 5.411 -0.550 -2.349 1.00 91.19 89 VAL A CA 1
ATOM 687 C C . VAL A 1 89 ? 5.777 -1.384 -1.124 1.00 91.19 89 VAL A C 1
ATOM 689 O O . VAL A 1 89 ? 5.559 -0.928 -0.005 1.00 91.19 89 VAL A O 1
ATOM 692 N N . ARG A 1 90 ? 6.413 -2.549 -1.309 1.00 91.88 90 ARG A N 1
ATOM 693 C CA . ARG A 1 90 ? 6.918 -3.386 -0.206 1.00 91.88 90 ARG A CA 1
ATOM 694 C C . ARG A 1 90 ? 7.945 -2.649 0.650 1.00 91.88 90 ARG A C 1
ATOM 696 O O . ARG A 1 90 ? 7.814 -2.612 1.869 1.00 91.88 90 ARG A O 1
ATOM 703 N N . SER A 1 91 ? 8.913 -1.984 0.016 1.00 91.88 91 SER A N 1
ATOM 704 C CA . SER A 1 91 ? 9.913 -1.182 0.732 1.00 91.88 91 SER A CA 1
ATOM 705 C C . SER A 1 91 ? 9.257 -0.081 1.566 1.00 91.88 91 SER A C 1
ATOM 707 O O . SER A 1 91 ? 9.640 0.153 2.709 1.00 91.88 91 SER A O 1
ATOM 709 N N . TRP A 1 92 ? 8.258 0.605 1.006 1.00 93.31 92 TRP A N 1
ATOM 710 C CA . TRP A 1 92 ? 7.497 1.625 1.723 1.00 93.31 92 TRP A CA 1
ATOM 711 C C . TRP A 1 92 ? 6.674 1.035 2.882 1.00 93.31 92 TRP A C 1
ATOM 713 O O . TRP A 1 92 ? 6.633 1.625 3.966 1.00 93.31 92 TRP A O 1
ATOM 723 N N . TRP A 1 93 ? 6.058 -0.131 2.677 1.00 94.12 93 TRP A N 1
ATOM 724 C CA . TRP A 1 93 ? 5.275 -0.845 3.687 1.00 94.12 93 TRP A CA 1
ATOM 725 C C . TRP A 1 93 ? 6.114 -1.169 4.929 1.00 94.12 93 TRP A C 1
ATOM 727 O O . TRP A 1 93 ? 5.713 -0.868 6.055 1.00 94.12 93 TRP A O 1
ATOM 737 N N . GLU A 1 94 ? 7.320 -1.696 4.716 1.00 92.25 94 GLU A N 1
ATOM 738 C CA . GLU A 1 94 ? 8.283 -1.998 5.779 1.00 92.25 94 GLU A CA 1
ATOM 739 C C . GLU A 1 94 ? 8.811 -0.722 6.451 1.00 92.25 94 GLU A C 1
ATOM 741 O O . GLU A 1 94 ? 8.798 -0.611 7.675 1.00 92.25 94 GLU A O 1
ATOM 746 N N . GLN A 1 95 ? 9.209 0.289 5.670 1.00 90.94 95 GLN A N 1
ATOM 747 C CA . GLN A 1 95 ? 9.754 1.550 6.200 1.00 90.94 95 GLN A CA 1
ATOM 748 C C . GLN A 1 95 ? 8.759 2.330 7.064 1.00 90.94 95 GLN A C 1
ATOM 750 O O . GLN A 1 95 ? 9.162 3.046 7.981 1.00 90.94 95 GLN A O 1
ATOM 755 N N . THR A 1 96 ? 7.463 2.214 6.773 1.00 90.25 96 THR A N 1
ATOM 756 C CA . THR A 1 96 ? 6.403 2.857 7.561 1.00 90.25 96 THR A CA 1
ATOM 757 C C . THR A 1 96 ? 5.910 1.996 8.725 1.00 90.25 96 THR A C 1
ATOM 759 O O . THR A 1 96 ? 5.027 2.433 9.461 1.00 90.25 96 THR A O 1
ATOM 762 N N . ASN A 1 97 ? 6.511 0.818 8.945 1.00 91.75 97 ASN A N 1
ATOM 763 C CA . ASN A 1 97 ? 6.154 -0.132 10.001 1.00 91.75 97 ASN A CA 1
ATOM 764 C C . ASN A 1 97 ? 4.647 -0.439 10.034 1.00 91.75 97 ASN A C 1
ATOM 766 O O . ASN A 1 97 ? 4.021 -0.444 11.102 1.00 91.75 97 ASN A O 1
ATOM 770 N N . GLN A 1 98 ? 4.045 -0.657 8.860 1.00 91.69 98 GLN A N 1
ATOM 771 C CA . GLN A 1 98 ? 2.637 -1.035 8.781 1.00 91.69 98 GLN A CA 1
ATOM 772 C C . GLN A 1 98 ? 2.404 -2.344 9.539 1.00 91.69 98 GLN A C 1
ATOM 774 O O . GLN A 1 98 ? 3.172 -3.296 9.423 1.00 91.69 98 GLN A O 1
ATOM 779 N N . ARG A 1 99 ? 1.321 -2.395 10.320 1.00 91.44 99 ARG A N 1
ATOM 780 C CA . ARG A 1 99 ? 0.969 -3.574 11.132 1.00 91.44 99 ARG A CA 1
ATOM 781 C C . ARG A 1 99 ? 0.010 -4.536 10.434 1.00 91.44 99 ARG A C 1
ATOM 783 O O . ARG A 1 99 ? -0.254 -5.611 10.961 1.00 91.44 99 ARG A O 1
ATOM 790 N N . GLY A 1 100 ? -0.556 -4.119 9.305 1.00 92.19 100 GLY A N 1
ATOM 791 C CA . GLY A 1 100 ? -1.457 -4.938 8.507 1.00 92.19 100 GLY A CA 1
ATOM 792 C C . GLY A 1 100 ? -0.726 -5.960 7.639 1.00 92.19 100 GLY A C 1
ATOM 793 O O . GLY A 1 100 ? 0.502 -6.053 7.642 1.00 92.19 100 GLY A O 1
ATOM 794 N N . LYS A 1 101 ? -1.498 -6.681 6.828 1.00 94.19 101 LYS A N 1
ATOM 795 C CA . LYS A 1 101 ? -0.991 -7.610 5.816 1.00 94.19 101 LYS A CA 1
ATOM 796 C C . LYS A 1 101 ? -0.996 -6.951 4.436 1.00 94.19 101 LYS A C 1
ATOM 798 O O . LYS A 1 101 ? -2.030 -6.436 4.022 1.00 94.19 101 LYS A O 1
ATOM 803 N N . LEU A 1 102 ? 0.128 -7.006 3.724 1.00 93.44 102 LEU A N 1
ATOM 804 C CA . LEU A 1 102 ? 0.224 -6.655 2.304 1.00 93.44 102 LEU A CA 1
ATOM 805 C C . LEU A 1 102 ? 0.326 -7.943 1.480 1.00 93.44 102 LEU A C 1
ATOM 807 O O . LEU A 1 102 ? 1.171 -8.789 1.766 1.00 93.44 102 LEU A O 1
ATOM 811 N N . ILE A 1 103 ? -0.536 -8.084 0.478 1.00 91.19 103 ILE A N 1
ATOM 812 C CA . ILE A 1 103 ? -0.524 -9.169 -0.502 1.00 91.19 103 ILE A CA 1
ATOM 813 C C . ILE A 1 103 ? -0.473 -8.518 -1.877 1.00 91.19 103 ILE A C 1
ATOM 815 O O . ILE A 1 103 ? -1.436 -7.870 -2.276 1.00 91.19 103 ILE A O 1
ATOM 819 N N . ASP A 1 104 ? 0.641 -8.671 -2.584 1.00 89.00 104 ASP A N 1
ATOM 820 C CA . ASP A 1 104 ? 0.795 -8.157 -3.942 1.00 89.00 104 ASP A CA 1
ATOM 821 C C . ASP A 1 104 ? 0.750 -9.285 -4.979 1.00 89.00 104 ASP A C 1
ATOM 823 O O . ASP A 1 104 ? 1.459 -10.285 -4.854 1.00 89.00 104 ASP A O 1
ATOM 827 N N . PHE A 1 105 ? -0.061 -9.090 -6.014 1.00 86.62 105 PHE A N 1
ATOM 828 C CA . PHE A 1 105 ? -0.190 -9.951 -7.184 1.00 86.62 105 PHE A CA 1
ATOM 829 C C . PHE A 1 105 ? 0.456 -9.284 -8.403 1.00 86.62 105 PHE A C 1
ATOM 831 O O . PHE A 1 105 ? 0.553 -8.056 -8.494 1.00 86.62 105 PHE A O 1
ATOM 838 N N . ASP A 1 106 ? 0.954 -10.101 -9.329 1.00 85.69 106 ASP A N 1
ATOM 839 C CA . ASP A 1 106 ? 1.567 -9.635 -10.575 1.00 85.69 106 ASP A CA 1
ATOM 840 C C . ASP A 1 106 ? 0.670 -9.784 -11.808 1.00 85.69 106 ASP A C 1
ATOM 842 O O . ASP A 1 106 ? 0.990 -9.222 -12.862 1.00 85.69 106 ASP A O 1
ATOM 846 N N . ASP A 1 107 ? -0.447 -10.494 -11.661 1.00 79.12 107 ASP A N 1
ATOM 847 C CA . ASP A 1 107 ? -1.487 -10.629 -12.664 1.00 79.12 107 ASP A CA 1
ATOM 848 C C . ASP A 1 107 ? -2.871 -10.688 -12.006 1.00 79.12 107 ASP A C 1
ATOM 850 O O . ASP A 1 107 ? -3.157 -11.563 -11.186 1.00 79.12 107 ASP A O 1
ATOM 854 N N . ILE A 1 108 ? -3.760 -9.800 -12.446 1.00 72.69 108 ILE A N 1
ATOM 855 C CA . ILE A 1 108 ? -5.167 -9.748 -12.051 1.00 72.69 108 ILE A CA 1
ATOM 856 C C . ILE A 1 108 ? -5.917 -11.049 -12.355 1.00 72.69 108 ILE A C 1
ATOM 858 O O . ILE A 1 108 ? -6.918 -11.339 -11.710 1.00 72.69 108 ILE A O 1
ATOM 862 N N . GLN A 1 109 ? -5.436 -11.866 -13.297 1.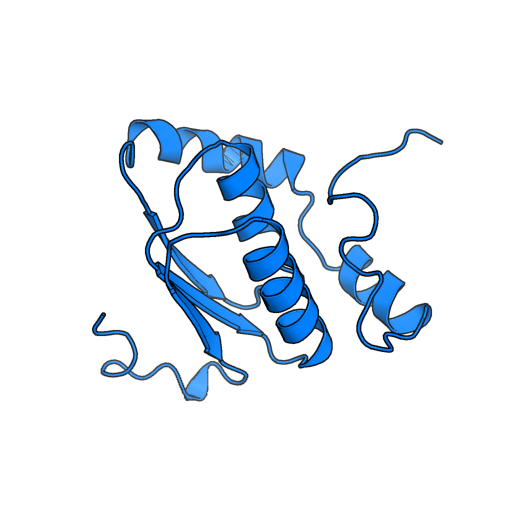00 72.56 109 GLN A N 1
ATOM 863 C CA . GLN A 1 109 ? -6.022 -13.181 -13.580 1.00 72.56 109 GLN A CA 1
ATOM 864 C C . GLN A 1 109 ? -5.839 -14.179 -12.429 1.00 72.56 109 GLN A C 1
ATOM 866 O O . GLN A 1 109 ? -6.549 -15.179 -12.378 1.00 72.56 109 GLN A O 1
ATOM 871 N N . GLN A 1 110 ? -4.918 -13.908 -11.499 1.00 68.44 110 GLN A N 1
ATOM 872 C CA . GLN A 1 110 ? -4.738 -14.692 -10.275 1.00 68.44 110 GLN A CA 1
ATOM 873 C C . GLN A 1 110 ? -5.711 -14.274 -9.163 1.00 68.44 110 GLN A C 1
ATOM 875 O O . GLN A 1 110 ? -5.810 -14.963 -8.153 1.00 68.44 110 GLN A O 1
ATOM 880 N N . LEU A 1 111 ? -6.440 -13.163 -9.329 1.00 66.69 111 LEU A N 1
ATOM 881 C CA . LEU A 1 111 ? -7.509 -12.766 -8.417 1.00 66.69 111 LEU A CA 1
ATOM 882 C C . LEU A 1 111 ? -8.782 -13.547 -8.766 1.00 66.69 111 LEU A C 1
ATOM 884 O O . LEU A 1 111 ? -9.696 -13.030 -9.407 1.00 66.69 111 LEU A O 1
ATOM 888 N N . ASP A 1 112 ? -8.833 -14.813 -8.351 1.00 68.50 112 ASP A N 1
ATOM 889 C CA . ASP A 1 112 ? -10.064 -15.601 -8.393 1.00 68.50 112 ASP A CA 1
ATOM 890 C C . ASP A 1 112 ? -10.966 -15.314 -7.175 1.00 68.50 112 ASP A C 1
ATOM 892 O O . ASP A 1 112 ? -10.580 -14.657 -6.200 1.00 68.50 112 ASP A O 1
ATOM 896 N N . SER A 1 113 ? -12.210 -15.796 -7.224 1.00 62.91 113 SER A N 1
ATOM 897 C CA . SER A 1 113 ? -13.191 -15.583 -6.155 1.00 62.91 113 SER A CA 1
ATOM 898 C C . SER A 1 113 ? -12.831 -16.249 -4.821 1.00 62.91 113 SER A C 1
ATOM 900 O O . SER A 1 113 ? -13.475 -15.935 -3.821 1.00 62.91 113 SER A O 1
ATOM 902 N N . ASP A 1 114 ? -11.846 -17.145 -4.779 1.00 63.97 114 ASP A N 1
ATOM 903 C CA . ASP A 1 114 ? -11.407 -17.833 -3.562 1.00 63.97 114 ASP A CA 1
ATOM 904 C C . ASP A 1 114 ? -10.123 -17.220 -2.967 1.00 63.97 114 ASP A C 1
ATOM 906 O O . ASP A 1 114 ? -9.867 -17.358 -1.769 1.00 63.97 114 ASP A O 1
ATOM 910 N N . SER A 1 115 ? -9.371 -16.455 -3.761 1.00 57.16 115 SER A N 1
ATOM 911 C CA . SER A 1 115 ? -8.067 -15.869 -3.425 1.00 57.16 115 SER A CA 1
ATOM 912 C C . SER A 1 115 ? -8.122 -14.700 -2.434 1.00 57.16 115 SER A C 1
ATOM 914 O O . SER A 1 115 ? -7.102 -14.338 -1.847 1.00 57.16 115 SER A O 1
ATOM 916 N N . TRP A 1 116 ? -9.299 -14.099 -2.221 1.00 53.84 116 TRP A N 1
ATOM 917 C CA . TRP A 1 116 ? -9.485 -12.919 -1.359 1.00 53.84 116 TRP A CA 1
ATOM 918 C C . TRP A 1 116 ? -10.105 -13.222 0.014 1.00 53.84 116 TRP A C 1
ATOM 920 O O . TRP A 1 116 ? -10.354 -12.290 0.783 1.00 53.84 116 TRP A O 1
ATOM 930 N N . ARG A 1 117 ? -10.345 -14.497 0.359 1.00 53.00 117 ARG A N 1
ATOM 931 C CA . ARG A 1 117 ? -10.813 -14.883 1.702 1.00 53.00 117 ARG A CA 1
ATOM 932 C C . ARG A 1 117 ? -9.690 -14.678 2.730 1.00 53.00 117 ARG A C 1
ATOM 934 O O . ARG A 1 117 ? -8.842 -15.545 2.925 1.00 53.00 117 ARG A O 1
ATOM 941 N N . LEU A 1 118 ? -9.682 -13.493 3.339 1.00 52.09 118 LEU A N 1
ATOM 942 C CA . LEU A 1 118 ? -8.825 -13.078 4.456 1.00 52.09 118 LEU A CA 1
ATOM 943 C C . LEU A 1 118 ? -9.459 -13.384 5.812 1.00 52.09 118 LEU A C 1
ATOM 945 O O . LEU A 1 118 ? -10.684 -13.163 5.946 1.00 52.09 118 LEU A O 1
#

Foldseek 3Di:
DDPLPQDPDCLLPDDPDDPVNSVVLVVPADSLVVLLVVCLVVCVVQVDADAEEAEQCRLNSNVRSCVVSVHAHAEYEYEHQDPSSVVSNVVVCVVVVRPHYYHYDNDPVVPDPVVPPD

Sequence (118 aa):
MKRQVTFPKNHTRGGGISRTNRYKSLGNSFQVDAAADHLFVLKEIFPDSLNLLSLFSGIGGGEVALHRLGIKLKNVVSDEKSKVNRDIVRSWWEQTNQRGKLIDFDDIQQLDSDSWRL

Radius of gyration: 14.24 Å; chains: 1; bounding box: 35×43×30 Å

pLDDT: mean 79.64, std 14.49, range [29.19, 94.38]

Secondary structure (DSSP, 8-state):
------S-TTTT--TT--HHHHHHHHHTS--HHHHHHHHTTHHHH-SS-EEEEETT-TTTHHHHHHHHTT--EEEEEEE-S-HHHHHHHHHHHHHTT--SEEEEES-GGG--TTTT--

Organism: Sesamum indicum (NCBI:txid4182)

InterPro domains:
  IPR029063 S-adenosyl-L-methionine-dependent methyltransferase superfamily [G3DSA:3.40.50.150] (49-117)
  IPR029063 S-adenosyl-L-methionine-dependent methyltransferase superfamily [SSF53335] (50-116)
  IPR030380 SAM-dependent methyltransferase DRM [PS51680] (1-118)
  IPR050390 DNA Cytosine-5 Methyltransferase [PTHR23068] (7-114)